Protein AF-A0A183I8G7-F1 (afdb_monomer)

Solvent-accessible surface area (backbone atoms only — not comparable to full-atom values): 8465 Å² total; per-residue (Å²): 132,75,61,67,64,54,50,56,55,39,50,67,42,60,76,39,100,78,42,60,53,62,47,28,49,53,50,16,52,51,26,46,77,71,67,37,55,69,59,14,50,51,27,47,54,51,22,40,74,76,32,69,68,42,79,66,37,53,67,49,28,46,54,51,20,51,55,30,40,75,70,68,35,25,70,60,14,39,55,35,38,53,54,30,62,66,28,67,68,63,61,60,87,78,80,92,74,86,76,92,84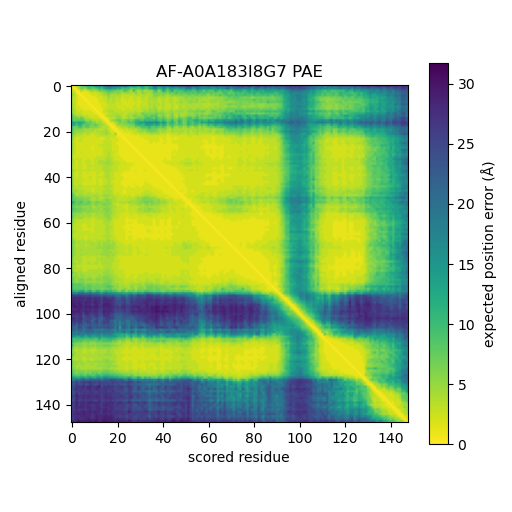,63,88,87,78,70,84,76,80,50,71,68,59,55,51,52,45,52,53,50,42,51,50,30,32,47,76,64,71,42,54,72,56,51,61,51,48,55,53,48,57,57,49,56,68,73,78,116

Se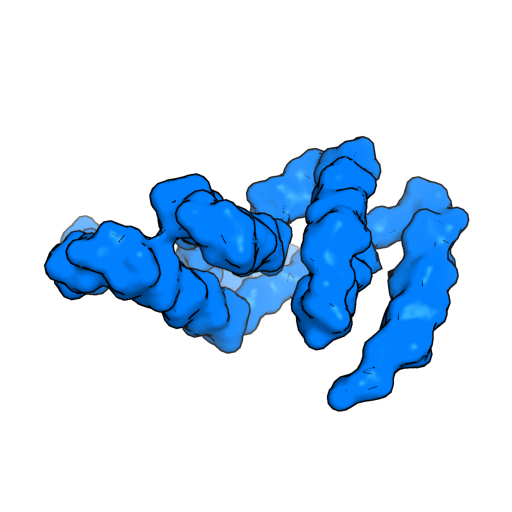quence (148 aa):
MNFVEAERLLKSCTDKNDAPPEAYLLMAQIHFHKNDYEEASKCLDIGLSNNF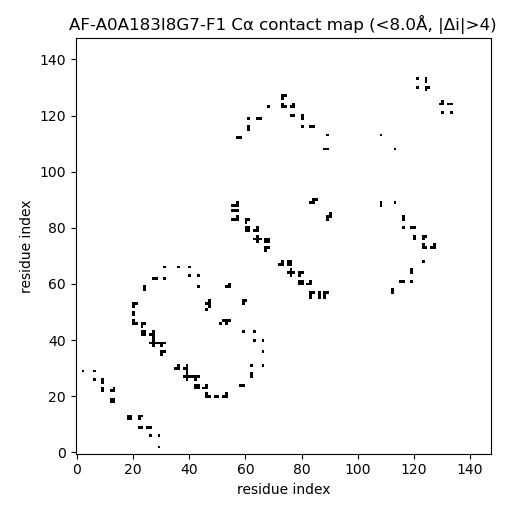KVREHPLYHLIRAKLQKNSKQFAASIQTLQKAIELPSFKAEDFHFEDQTNKREKLEIIDVDRIAIYLELMDSYQQLGQLVCFSLIISFLKFQRFIT

Radius of gyration: 16.71 Å; Cα contacts (8 Å, |Δi|>4): 136; chains: 1; bounding box: 31×42×37 Å

Foldseek 3Di:
DPLPVLLVVLVVQVVDLCRDLVSLLVQLVSCVVVVVLVSSVVSLVVSCVSPVCSLLDLSSLLSVLSSCVVVVVLVVSLVSLVSSCVRPLNVCPDPPDDDPPCPPRDDRDDVVSVVSSLVSNCVSCVSVVNNVVNVVVVVVVVVVVVVD

InterPro domains:
  IPR011990 Tetratricopeptide-like helical domain superfamily [G3DSA:1.25.40.10] (1-132)
  IPR011990 Tetratricopeptide-like helical domain superfamily [SSF48452] (5-87)
  IPR040364 Tetratricopeptide repeat protein 21A/21B [PTHR14699] (4-130)
  IPR056832 Tetratricopeptide repeat protein 21A/21B, second ARM domain [PF25060] (1-35)

Secondary structure (DSSP, 8-state):
--HHHHHHHHHHHHTSTT--HHHHHHHHHHHHHHT-HHHHHHHHHHHHHH-GGGGG-HHHHHHHHHHHHHTT-HHHHHHHHHHHHHSHHHH-S------TT-TTS-----HHHHHHHHHHHHHHHHHTT-HHHHHHHHHHHHHHTT--

Organism: NCBI:txid387005

Structure (mmCIF, N/CA/C/O backbone):
data_AF-A0A183I8G7-F1
#
_entry.id   AF-A0A183I8G7-F1
#
loop_
_atom_site.group_PDB
_atom_site.id
_atom_site.type_symbol
_atom_site.label_atom_id
_atom_site.label_alt_id
_atom_site.label_comp_id
_atom_site.label_asym_id
_atom_site.label_entity_id
_atom_site.label_seq_id
_atom_site.pdbx_PDB_ins_code
_atom_site.Cartn_x
_atom_site.Cartn_y
_atom_site.Cartn_z
_atom_site.occupancy
_atom_site.B_iso_or_equiv
_atom_site.auth_seq_id
_atom_site.auth_comp_id
_atom_site.auth_asym_id
_atom_site.auth_atom_id
_atom_site.pdbx_PDB_model_num
ATOM 1 N N . MET A 1 1 ? -12.138 -1.094 -14.647 1.00 54.75 1 MET A N 1
ATOM 2 C CA . MET A 1 1 ? -10.746 -1.234 -15.133 1.00 54.75 1 MET A CA 1
ATOM 3 C C . MET A 1 1 ? -10.505 -2.695 -15.472 1.00 54.75 1 MET A C 1
ATOM 5 O O . MET A 1 1 ? -10.939 -3.541 -14.702 1.00 54.75 1 MET A O 1
ATOM 9 N N . ASN A 1 2 ? -9.883 -3.006 -16.613 1.00 76.00 2 ASN A N 1
ATOM 10 C CA . ASN A 1 2 ? -9.501 -4.381 -16.944 1.00 76.00 2 ASN A CA 1
ATOM 11 C C . ASN A 1 2 ? -8.117 -4.674 -16.342 1.00 76.00 2 ASN A C 1
ATOM 13 O O . ASN A 1 2 ? -7.097 -4.339 -16.938 1.00 76.00 2 ASN A O 1
ATOM 17 N N . PHE A 1 3 ? -8.096 -5.249 -15.138 1.00 85.81 3 PHE A N 1
ATOM 18 C CA . PHE A 1 3 ? -6.857 -5.556 -14.416 1.00 85.81 3 PHE A CA 1
ATOM 19 C C . PHE A 1 3 ? -6.061 -6.712 -15.036 1.00 85.81 3 PHE A C 1
ATOM 21 O O . PHE A 1 3 ? -4.853 -6.773 -14.847 1.00 85.81 3 PHE A O 1
ATOM 28 N N . VAL A 1 4 ? -6.712 -7.584 -15.813 1.00 85.88 4 VAL A N 1
ATOM 29 C CA . VAL A 1 4 ? -6.101 -8.801 -16.372 1.00 85.88 4 VAL A CA 1
ATOM 30 C C . VAL A 1 4 ? -4.984 -8.459 -17.356 1.00 85.88 4 VAL A C 1
ATOM 32 O O . VAL A 1 4 ? -3.889 -9.009 -17.277 1.00 85.88 4 VAL A O 1
ATOM 35 N N . GLU A 1 5 ? -5.239 -7.515 -18.261 1.00 87.69 5 GLU A N 1
ATOM 36 C CA . GLU A 1 5 ? -4.242 -7.126 -19.260 1.00 87.69 5 GLU A CA 1
ATOM 37 C C . GLU A 1 5 ? -3.087 -6.332 -18.633 1.00 87.69 5 GLU A C 1
ATOM 39 O O . GLU A 1 5 ? -1.927 -6.534 -18.985 1.00 87.69 5 GLU A O 1
ATOM 44 N N . ALA A 1 6 ? -3.388 -5.477 -17.650 1.00 88.31 6 ALA A N 1
ATOM 45 C CA . ALA A 1 6 ? -2.376 -4.720 -16.919 1.00 88.31 6 ALA A CA 1
ATOM 46 C C . ALA A 1 6 ? -1.435 -5.643 -16.125 1.00 88.31 6 ALA A C 1
ATOM 48 O O . ALA A 1 6 ? -0.219 -5.483 -16.187 1.00 88.31 6 ALA A O 1
ATOM 49 N N . GLU A 1 7 ? -1.987 -6.646 -15.438 1.00 89.38 7 GLU A N 1
ATOM 50 C CA . GLU A 1 7 ? -1.224 -7.653 -14.693 1.00 89.38 7 GLU A CA 1
ATOM 51 C C . GLU A 1 7 ? -0.321 -8.471 -15.631 1.00 89.38 7 GLU A C 1
ATOM 53 O O . GLU A 1 7 ? 0.858 -8.671 -15.340 1.00 89.38 7 GLU A O 1
ATOM 58 N N . ARG A 1 8 ? -0.825 -8.862 -16.812 1.00 89.19 8 ARG A N 1
ATOM 59 C CA . ARG A 1 8 ? -0.038 -9.572 -17.834 1.00 89.19 8 ARG A CA 1
ATOM 60 C C . ARG A 1 8 ? 1.166 -8.755 -18.312 1.00 89.19 8 ARG A C 1
ATOM 62 O O . ARG A 1 8 ? 2.266 -9.295 -18.435 1.00 89.19 8 ARG A O 1
ATOM 69 N N . LEU A 1 9 ? 0.961 -7.467 -18.588 1.00 88.25 9 LEU A N 1
ATOM 70 C CA . LEU A 1 9 ? 2.027 -6.565 -19.025 1.00 88.25 9 LEU A CA 1
ATOM 71 C C . LEU A 1 9 ? 3.062 -6.337 -17.917 1.00 88.25 9 LEU A C 1
ATOM 73 O O . LEU A 1 9 ? 4.259 -6.434 -18.180 1.00 88.25 9 LEU A O 1
ATOM 77 N N . LEU A 1 10 ? 2.613 -6.094 -16.682 1.00 89.75 10 LEU A N 1
ATOM 78 C CA . LEU A 1 10 ? 3.501 -5.891 -15.535 1.00 89.75 10 LEU A CA 1
ATOM 79 C C . LEU A 1 10 ? 4.329 -7.137 -15.228 1.00 89.75 10 LEU A C 1
ATOM 81 O O . LEU A 1 10 ? 5.531 -7.014 -15.012 1.00 89.75 10 LEU A O 1
ATOM 85 N N . LYS A 1 11 ? 3.731 -8.328 -15.314 1.00 87.50 11 LYS A N 1
ATOM 86 C CA . LYS A 1 11 ? 4.445 -9.594 -15.128 1.00 87.50 11 LYS A CA 1
ATOM 87 C C . LYS A 1 11 ? 5.593 -9.761 -16.127 1.00 87.50 11 LYS A C 1
ATOM 89 O O . LYS A 1 11 ? 6.715 -10.077 -15.747 1.00 87.50 11 LYS A O 1
ATOM 94 N N . SER A 1 12 ? 5.354 -9.422 -17.396 1.00 86.06 12 SER A N 1
ATOM 95 C CA . SER A 1 12 ? 6.412 -9.427 -18.414 1.00 86.06 12 SER A CA 1
ATOM 96 C C . SER A 1 12 ? 7.536 -8.416 -18.138 1.00 86.06 12 SER A C 1
ATOM 98 O O . SER A 1 12 ? 8.639 -8.587 -18.667 1.00 86.06 12 SER A O 1
ATOM 100 N N . CYS A 1 13 ? 7.275 -7.353 -17.373 1.00 83.75 13 CYS A N 1
ATOM 101 C CA . CYS A 1 13 ? 8.292 -6.395 -16.942 1.00 83.75 13 CYS A CA 1
ATOM 102 C C . CYS A 1 13 ? 9.078 -6.907 -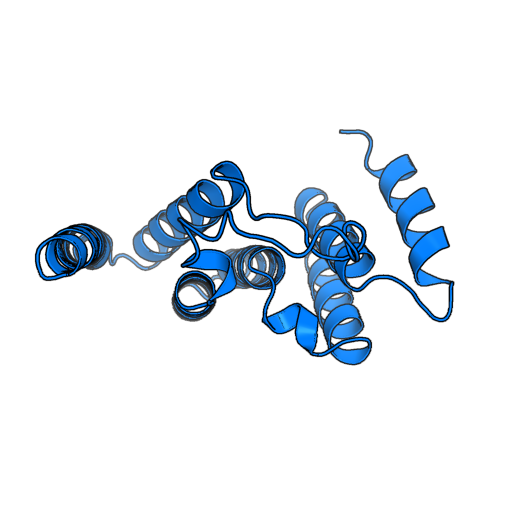15.731 1.00 83.75 13 CYS A C 1
ATOM 104 O O . CYS A 1 13 ? 10.291 -6.725 -15.700 1.00 83.75 13 CYS A O 1
ATOM 106 N N . THR A 1 14 ? 8.415 -7.565 -14.773 1.00 82.50 14 THR A N 1
ATOM 107 C CA . THR A 1 14 ? 9.054 -8.106 -13.562 1.00 82.50 14 THR A CA 1
ATOM 108 C C . THR A 1 14 ? 9.917 -9.336 -13.820 1.00 82.50 14 THR A C 1
ATOM 110 O O . THR A 1 14 ? 10.872 -9.561 -13.089 1.00 82.50 14 THR A O 1
ATOM 113 N N . ASP A 1 15 ? 9.636 -10.097 -14.881 1.00 81.00 15 ASP A N 1
ATOM 114 C CA . ASP A 1 15 ? 10.438 -11.266 -15.277 1.00 81.00 15 ASP A CA 1
ATOM 115 C C . ASP A 1 15 ? 11.832 -10.886 -15.832 1.00 81.00 15 ASP A C 1
ATOM 117 O O . ASP A 1 15 ? 12.680 -11.749 -16.066 1.00 81.00 15 ASP A O 1
ATOM 121 N N . LYS A 1 16 ? 12.088 -9.593 -16.068 1.00 77.38 16 LYS A N 1
ATOM 122 C CA . LYS A 1 16 ? 13.379 -9.080 -16.545 1.00 77.38 16 LYS A CA 1
ATOM 123 C C . LYS A 1 16 ? 14.266 -8.709 -15.355 1.00 77.38 16 LYS A C 1
ATOM 125 O O . LYS A 1 16 ? 13.800 -8.114 -14.393 1.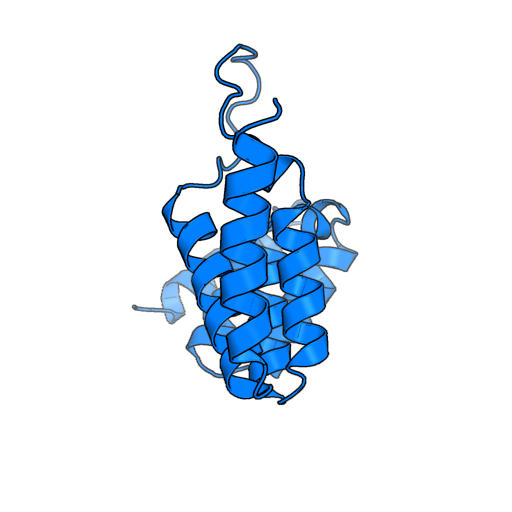00 77.38 16 LYS A O 1
ATOM 130 N N . ASN A 1 17 ? 15.569 -8.977 -15.464 1.00 64.56 17 ASN A N 1
ATOM 131 C CA . ASN A 1 17 ? 16.558 -8.745 -14.396 1.00 64.56 17 ASN A CA 1
ATOM 132 C C . ASN A 1 17 ? 16.739 -7.262 -13.988 1.00 64.56 17 ASN A C 1
ATOM 134 O O . ASN A 1 17 ? 17.410 -6.980 -13.005 1.00 64.56 17 ASN A O 1
ATOM 138 N N . ASP A 1 18 ? 16.157 -6.330 -14.746 1.00 72.62 18 ASP A N 1
ATOM 139 C CA . ASP A 1 18 ? 16.188 -4.881 -14.504 1.00 72.62 18 ASP A CA 1
ATOM 140 C C . ASP A 1 18 ? 14.759 -4.317 -14.436 1.00 72.62 18 ASP A C 1
ATOM 142 O O . ASP A 1 18 ? 14.400 -3.328 -15.077 1.00 72.62 18 ASP A O 1
ATOM 146 N N . ALA A 1 19 ? 13.877 -5.045 -13.749 1.00 75.81 19 ALA A N 1
ATOM 147 C CA . ALA A 1 19 ? 12.495 -4.633 -13.589 1.00 75.81 19 ALA A CA 1
ATOM 148 C C . ALA A 1 19 ? 12.431 -3.285 -12.850 1.00 75.81 19 ALA A C 1
ATOM 150 O O . ALA A 1 19 ? 12.970 -3.173 -11.743 1.00 75.81 19 ALA A O 1
ATOM 151 N N . PRO A 1 20 ? 11.742 -2.274 -13.408 1.00 79.94 20 PRO A N 1
ATOM 152 C CA . PRO A 1 20 ? 11.616 -0.994 -12.738 1.00 79.94 20 PRO A CA 1
ATOM 153 C C . PRO A 1 20 ? 10.868 -1.185 -11.407 1.00 79.94 20 PRO A C 1
ATOM 155 O O . PRO A 1 20 ? 9.859 -1.904 -11.375 1.00 79.94 20 PRO A O 1
ATOM 158 N N . PRO A 1 21 ? 11.325 -0.566 -10.305 1.00 76.69 21 PRO A N 1
ATOM 159 C CA . PRO A 1 21 ? 10.693 -0.691 -8.989 1.00 76.69 21 PRO A CA 1
ATOM 160 C C . PRO A 1 21 ? 9.192 -0.363 -8.997 1.00 76.69 21 PRO A C 1
ATOM 162 O O . PRO A 1 21 ? 8.405 -0.944 -8.249 1.00 76.69 21 PRO A O 1
ATOM 165 N N . GLU A 1 22 ? 8.781 0.530 -9.890 1.00 82.06 22 GLU A N 1
ATOM 166 C CA . GLU A 1 22 ? 7.407 0.963 -10.111 1.00 82.06 22 GLU A CA 1
ATOM 167 C C . GLU A 1 22 ? 6.504 -0.171 -10.608 1.00 82.06 22 GLU A C 1
ATOM 169 O O . GLU A 1 22 ? 5.310 -0.166 -10.311 1.00 82.06 22 GLU A O 1
ATOM 174 N N . ALA A 1 23 ? 7.045 -1.171 -11.315 1.00 90.25 23 ALA A N 1
ATOM 175 C CA . ALA A 1 23 ? 6.254 -2.309 -11.780 1.00 90.25 23 ALA A CA 1
ATOM 176 C C . ALA A 1 23 ? 5.647 -3.080 -10.599 1.00 90.25 23 ALA A C 1
ATOM 178 O O . ALA A 1 23 ? 4.461 -3.414 -10.616 1.00 90.25 23 ALA A O 1
ATOM 179 N N . TYR A 1 24 ? 6.429 -3.286 -9.537 1.00 91.38 24 TYR A N 1
ATOM 180 C CA . TYR A 1 24 ? 5.956 -3.935 -8.316 1.00 91.38 24 TYR A CA 1
ATOM 181 C C . TYR A 1 24 ? 4.946 -3.070 -7.549 1.00 91.38 24 TYR A C 1
ATOM 183 O O . TYR A 1 24 ? 3.985 -3.604 -6.994 1.00 91.38 24 TYR A O 1
ATOM 191 N N . LEU A 1 25 ? 5.101 -1.740 -7.562 1.00 92.00 25 LEU A N 1
ATOM 192 C CA . LEU A 1 25 ? 4.135 -0.820 -6.947 1.00 92.00 25 LEU A CA 1
ATOM 193 C C . LEU A 1 25 ? 2.785 -0.828 -7.663 1.00 92.00 25 LEU A C 1
ATOM 195 O O . LEU A 1 25 ? 1.741 -0.901 -7.014 1.00 92.00 25 LEU A O 1
ATOM 199 N N . LEU A 1 26 ? 2.798 -0.808 -8.995 1.00 92.31 26 LEU A N 1
ATOM 200 C CA . LEU A 1 26 ? 1.581 -0.898 -9.798 1.00 92.31 26 LEU A CA 1
ATOM 201 C C . LEU A 1 26 ? 0.899 -2.257 -9.620 1.00 92.31 26 LEU A C 1
ATOM 203 O O . LEU A 1 26 ? -0.323 -2.317 -9.490 1.00 92.31 26 LEU A O 1
ATOM 207 N N . MET A 1 27 ? 1.671 -3.344 -9.536 1.00 93.56 27 MET A N 1
ATOM 208 C CA . MET A 1 27 ? 1.124 -4.677 -9.281 1.00 93.56 27 MET A CA 1
ATOM 209 C C . MET A 1 27 ? 0.481 -4.763 -7.889 1.00 93.56 27 MET A C 1
ATOM 211 O O . MET A 1 27 ? -0.643 -5.250 -7.760 1.00 93.56 27 MET A O 1
ATOM 215 N N . ALA A 1 28 ? 1.116 -4.181 -6.866 1.00 95.12 28 ALA A N 1
ATOM 216 C CA . ALA A 1 28 ? 0.531 -4.066 -5.532 1.00 95.12 28 ALA A CA 1
ATOM 217 C C . ALA A 1 28 ? -0.782 -3.265 -5.536 1.00 95.12 28 ALA A C 1
ATOM 219 O O . ALA A 1 28 ? -1.751 -3.655 -4.885 1.00 95.12 28 ALA A O 1
ATOM 220 N N . GLN A 1 29 ? -0.846 -2.170 -6.301 1.00 93.62 29 GLN A N 1
ATOM 221 C CA . GLN A 1 29 ? -2.058 -1.364 -6.443 1.00 93.62 29 GLN A CA 1
ATOM 222 C C . GLN A 1 29 ? -3.194 -2.150 -7.115 1.00 93.62 29 GLN A C 1
ATOM 224 O O . GLN A 1 29 ? -4.340 -2.073 -6.670 1.00 93.62 29 GLN A O 1
ATOM 229 N N . ILE A 1 30 ? -2.888 -2.938 -8.150 1.00 94.75 30 ILE A N 1
ATOM 230 C CA . ILE A 1 30 ? -3.860 -3.813 -8.820 1.00 94.75 30 ILE A CA 1
ATOM 231 C C . ILE A 1 30 ? -4.411 -4.856 -7.845 1.00 94.75 30 ILE A C 1
ATOM 233 O O . ILE A 1 30 ? -5.630 -4.970 -7.708 1.00 94.75 30 ILE A O 1
ATOM 237 N N . HIS A 1 31 ? -3.541 -5.580 -7.138 1.00 95.88 31 HIS A N 1
ATOM 238 C CA . HIS A 1 31 ? -3.972 -6.573 -6.151 1.00 95.88 31 HIS A CA 1
ATOM 239 C C . HIS A 1 31 ? -4.794 -5.940 -5.029 1.00 95.88 31 HIS A C 1
ATOM 241 O O . HIS A 1 31 ? -5.828 -6.485 -4.645 1.00 95.88 31 HIS A O 1
ATOM 247 N N . PHE A 1 32 ? -4.425 -4.739 -4.575 1.00 95.25 32 PHE A N 1
ATOM 248 C CA . PHE A 1 32 ? -5.225 -3.997 -3.605 1.00 95.25 32 PHE A CA 1
ATOM 249 C C . PHE A 1 32 ? -6.647 -3.725 -4.126 1.00 95.25 32 PHE A C 1
ATOM 251 O O . PHE A 1 32 ? -7.617 -3.967 -3.412 1.00 95.25 32 PHE A O 1
ATOM 258 N N . HIS A 1 33 ? -6.797 -3.281 -5.379 1.00 93.88 33 HIS A N 1
ATOM 259 C CA . HIS A 1 33 ? -8.111 -3.046 -5.996 1.00 93.88 33 HIS A CA 1
ATOM 260 C C . HIS A 1 33 ? -8.926 -4.324 -6.237 1.00 93.88 33 HIS A C 1
ATOM 262 O O . HIS A 1 33 ? -10.154 -4.258 -6.284 1.00 93.88 33 HIS A O 1
ATOM 268 N N . LYS A 1 34 ? -8.262 -5.476 -6.372 1.00 94.12 34 LYS A N 1
ATOM 269 C CA . LYS A 1 34 ? -8.897 -6.802 -6.447 1.00 94.12 34 LYS A CA 1
ATOM 270 C C . LYS A 1 34 ? -9.302 -7.350 -5.069 1.00 94.12 34 LYS A C 1
ATOM 272 O O . LYS A 1 34 ? -10.009 -8.348 -5.012 1.00 94.12 34 LYS A O 1
ATOM 277 N N . ASN A 1 35 ? -8.937 -6.662 -3.980 1.00 95.25 35 ASN A N 1
ATOM 278 C CA . ASN A 1 35 ? -9.034 -7.122 -2.587 1.00 95.25 35 ASN A CA 1
ATOM 279 C C . ASN A 1 35 ? -8.107 -8.309 -2.255 1.00 95.25 35 ASN A C 1
ATOM 281 O O . ASN A 1 35 ? -8.291 -8.985 -1.244 1.00 95.25 35 ASN A O 1
ATOM 285 N N . ASP A 1 36 ? -7.063 -8.516 -3.059 1.00 96.44 36 ASP A N 1
ATOM 286 C CA . ASP A 1 36 ? -6.024 -9.529 -2.856 1.00 96.44 36 ASP A CA 1
ATOM 287 C C . ASP A 1 36 ? -4.920 -8.958 -1.941 1.00 96.44 36 ASP A C 1
ATOM 289 O O . ASP A 1 36 ? -3.783 -8.726 -2.355 1.00 96.44 36 ASP A O 1
ATOM 293 N N . TYR A 1 37 ? -5.256 -8.648 -0.687 1.00 96.44 37 TYR A N 1
ATOM 294 C CA . TYR A 1 37 ? -4.377 -7.865 0.198 1.00 96.44 37 TYR A CA 1
ATOM 295 C C . TYR A 1 37 ? -3.045 -8.550 0.543 1.00 96.44 37 TYR A C 1
ATOM 297 O O . TYR A 1 37 ? -2.032 -7.874 0.749 1.00 96.44 37 TYR A O 1
ATOM 305 N N . GLU A 1 38 ? -3.024 -9.882 0.589 1.00 96.62 38 GLU A N 1
ATOM 306 C CA . GLU A 1 38 ? -1.790 -10.646 0.794 1.00 96.62 38 GLU A CA 1
ATOM 307 C C . GLU A 1 38 ? -0.846 -10.512 -0.403 1.00 96.62 38 GLU A C 1
ATOM 309 O O . GLU A 1 38 ? 0.337 -10.231 -0.219 1.00 96.62 38 GLU A O 1
ATOM 314 N N . GLU A 1 39 ? -1.365 -10.629 -1.627 1.00 96.50 39 GLU A N 1
ATOM 315 C CA . GLU A 1 39 ? -0.563 -10.460 -2.845 1.00 96.50 39 GLU A CA 1
ATOM 316 C C . GLU A 1 39 ? -0.093 -9.020 -3.024 1.00 96.50 39 GLU A C 1
ATOM 318 O O . GLU A 1 39 ? 1.055 -8.781 -3.398 1.00 96.50 39 GLU A O 1
ATOM 323 N N . ALA A 1 40 ? -0.930 -8.045 -2.662 1.00 97.06 40 ALA A N 1
ATOM 324 C CA . ALA A 1 40 ? -0.517 -6.648 -2.631 1.00 97.06 40 ALA A CA 1
ATOM 325 C C . ALA A 1 40 ? 0.667 -6.430 -1.674 1.00 97.06 40 ALA A C 1
ATOM 327 O O . ALA A 1 40 ? 1.631 -5.754 -2.031 1.00 97.06 40 ALA A O 1
ATOM 328 N N . SER A 1 41 ? 0.625 -7.040 -0.485 1.00 96.19 41 SER A N 1
ATOM 329 C CA . SER A 1 41 ? 1.717 -6.965 0.495 1.00 96.19 41 SER A CA 1
ATOM 330 C C . SER A 1 41 ? 2.994 -7.633 -0.028 1.00 96.19 41 SER A C 1
ATOM 332 O O . SER A 1 41 ? 4.058 -7.019 0.007 1.00 96.19 41 SER A O 1
ATOM 334 N N . LYS A 1 42 ? 2.887 -8.836 -0.611 1.00 95.56 42 LYS A N 1
ATOM 335 C CA . LYS A 1 42 ? 4.026 -9.540 -1.227 1.00 95.56 42 LYS A CA 1
ATOM 336 C C . LYS A 1 42 ? 4.675 -8.717 -2.337 1.00 95.56 42 LYS A C 1
ATOM 338 O O . LYS A 1 42 ? 5.899 -8.632 -2.394 1.00 95.56 42 LYS A O 1
ATOM 343 N N . CYS A 1 43 ? 3.880 -8.075 -3.194 1.00 94.56 43 CYS A N 1
ATOM 344 C CA . CYS A 1 43 ? 4.400 -7.203 -4.248 1.00 94.56 43 CYS A CA 1
ATOM 345 C C . CYS A 1 43 ? 5.227 -6.042 -3.674 1.00 94.56 43 CYS A C 1
ATOM 347 O O . CYS A 1 43 ? 6.286 -5.725 -4.215 1.00 94.56 43 CYS A O 1
ATOM 349 N N . LEU A 1 44 ? 4.791 -5.439 -2.560 1.00 94.44 44 LEU A N 1
ATOM 350 C CA . 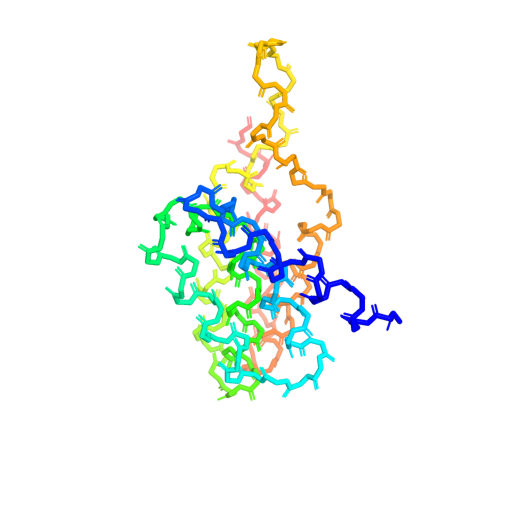LEU A 1 44 ? 5.559 -4.390 -1.882 1.00 94.44 44 LEU A CA 1
ATOM 351 C C . LEU A 1 44 ? 6.891 -4.913 -1.319 1.00 94.44 44 LEU A C 1
ATOM 353 O O . LEU A 1 44 ? 7.920 -4.254 -1.482 1.00 94.44 44 LEU A O 1
ATOM 357 N N . ASP A 1 45 ? 6.888 -6.092 -0.695 1.00 93.38 45 ASP A N 1
ATOM 358 C CA . ASP A 1 45 ? 8.083 -6.699 -0.094 1.00 93.38 45 ASP A CA 1
ATOM 359 C C . ASP A 1 45 ? 9.114 -7.121 -1.153 1.00 93.38 45 ASP A C 1
ATOM 361 O O . ASP A 1 45 ? 10.320 -6.903 -0.990 1.00 93.38 45 ASP A O 1
ATOM 365 N N . ILE A 1 46 ? 8.644 -7.670 -2.278 1.00 90.88 46 ILE A N 1
ATOM 366 C CA . ILE A 1 46 ? 9.488 -7.996 -3.433 1.00 90.88 46 ILE A CA 1
ATOM 367 C C . ILE A 1 46 ? 10.062 -6.710 -4.032 1.00 90.88 46 ILE A C 1
ATOM 369 O O . ILE A 1 46 ? 11.266 -6.640 -4.279 1.00 90.88 46 ILE A O 1
ATOM 373 N N . GLY A 1 47 ? 9.239 -5.675 -4.224 1.00 89.94 47 GLY A N 1
ATOM 374 C CA . GLY A 1 47 ? 9.692 -4.381 -4.735 1.00 89.94 47 GLY A CA 1
ATOM 375 C C . GLY A 1 47 ? 10.816 -3.781 -3.885 1.00 89.94 47 GLY A C 1
ATOM 376 O O . GLY A 1 47 ? 11.853 -3.393 -4.420 1.00 89.94 47 GLY A O 1
ATOM 377 N N . LEU A 1 48 ? 10.658 -3.784 -2.558 1.00 89.69 48 LEU A N 1
ATOM 378 C CA . LEU A 1 48 ? 11.688 -3.313 -1.625 1.00 89.69 48 LEU A CA 1
ATOM 379 C C . LEU A 1 48 ? 12.978 -4.131 -1.676 1.00 89.69 48 LEU A C 1
ATOM 381 O O . LEU A 1 48 ? 14.062 -3.561 -1.561 1.00 89.69 48 LEU A O 1
ATOM 385 N N . SER A 1 49 ? 12.854 -5.450 -1.820 1.00 89.00 49 SER A N 1
ATOM 386 C CA . SER A 1 49 ? 13.997 -6.367 -1.867 1.00 89.00 49 SER A CA 1
ATOM 387 C C . SER A 1 49 ? 14.802 -6.214 -3.160 1.00 89.00 49 SER A C 1
ATOM 389 O O . SER A 1 49 ? 16.016 -6.395 -3.147 1.00 89.00 49 SER A O 1
ATOM 391 N N . ASN A 1 50 ? 14.137 -5.850 -4.263 1.00 84.88 50 ASN A N 1
ATOM 392 C CA . ASN A 1 50 ? 14.785 -5.547 -5.540 1.00 84.88 50 ASN A CA 1
ATOM 393 C C . ASN A 1 50 ? 15.427 -4.153 -5.546 1.00 84.88 50 ASN A C 1
ATOM 395 O O . ASN A 1 50 ? 16.528 -3.983 -6.065 1.00 84.88 50 ASN A O 1
ATOM 399 N N . ASN A 1 51 ? 14.758 -3.144 -4.980 1.00 85.06 51 ASN A N 1
ATOM 400 C CA . ASN A 1 51 ? 15.274 -1.781 -4.961 1.00 85.06 51 ASN A CA 1
ATOM 401 C C . ASN A 1 51 ? 14.826 -1.009 -3.713 1.00 85.06 51 ASN A C 1
ATOM 403 O O . ASN A 1 51 ? 13.664 -0.632 -3.557 1.00 85.06 51 ASN A O 1
ATOM 407 N N . PHE A 1 52 ? 15.788 -0.663 -2.856 1.00 83.88 52 PHE A N 1
ATOM 408 C CA . PHE A 1 52 ? 15.520 0.084 -1.627 1.00 83.88 52 PHE A CA 1
ATOM 409 C C . PHE A 1 52 ? 14.936 1.484 -1.864 1.00 83.88 52 PHE A C 1
ATOM 411 O O . PHE A 1 52 ? 14.272 2.001 -0.965 1.00 83.88 52 PHE A O 1
ATOM 418 N N . LYS A 1 53 ? 15.120 2.089 -3.050 1.00 84.56 53 LYS A N 1
ATOM 419 C CA . LYS A 1 53 ? 14.529 3.395 -3.403 1.00 84.56 53 LYS A CA 1
ATOM 420 C C . LYS A 1 53 ? 13.000 3.359 -3.454 1.00 84.56 53 LYS A C 1
ATOM 422 O O . LYS A 1 53 ? 12.374 4.404 -3.322 1.00 84.56 53 LYS A O 1
ATOM 427 N N . VAL A 1 54 ? 12.378 2.178 -3.541 1.00 86.38 54 VAL A N 1
ATOM 428 C CA . VAL A 1 54 ? 10.914 2.015 -3.451 1.00 86.38 54 VAL A CA 1
ATOM 429 C C . VAL A 1 54 ? 10.340 2.681 -2.195 1.00 86.38 54 VAL A C 1
ATOM 431 O O . VAL A 1 54 ? 9.258 3.265 -2.236 1.00 86.38 54 VAL A O 1
ATOM 434 N N . ARG A 1 55 ? 11.087 2.678 -1.081 1.00 87.81 55 ARG A N 1
ATOM 435 C CA . ARG A 1 55 ? 10.670 3.322 0.176 1.00 87.81 55 ARG A CA 1
ATOM 436 C C . ARG A 1 55 ? 10.613 4.853 0.101 1.00 87.81 55 ARG A C 1
ATOM 438 O O . ARG A 1 55 ? 10.099 5.481 1.020 1.00 87.81 55 ARG A O 1
ATOM 445 N N . GLU A 1 56 ? 11.178 5.456 -0.939 1.00 86.56 56 GLU A N 1
ATOM 446 C CA . GLU A 1 56 ? 11.186 6.905 -1.177 1.00 86.56 56 GLU A CA 1
ATOM 447 C C . GLU A 1 56 ? 10.051 7.332 -2.123 1.00 86.56 56 GLU A C 1
ATOM 449 O O . GLU A 1 56 ? 9.887 8.518 -2.419 1.00 86.56 56 GLU A O 1
ATOM 454 N N . HIS A 1 57 ? 9.238 6.370 -2.571 1.00 86.94 57 HIS A N 1
ATOM 455 C CA . HIS A 1 57 ? 8.103 6.602 -3.447 1.00 86.94 57 HIS A CA 1
ATOM 456 C C . HIS A 1 57 ? 6.804 6.758 -2.629 1.00 86.94 57 HIS A C 1
ATOM 458 O O . HIS A 1 57 ? 6.438 5.848 -1.883 1.00 86.94 57 HIS A O 1
ATOM 464 N N . PRO A 1 58 ? 6.030 7.850 -2.765 1.00 89.12 58 PRO A N 1
ATOM 465 C CA . PRO A 1 58 ? 4.809 8.037 -1.971 1.00 89.12 58 PRO A CA 1
ATOM 466 C C . PRO A 1 58 ? 3.732 6.969 -2.207 1.00 89.12 58 PRO A C 1
ATOM 468 O O . PRO A 1 58 ? 3.067 6.558 -1.258 1.00 89.12 58 PRO A O 1
ATOM 471 N N . LEU A 1 59 ? 3.608 6.453 -3.438 1.00 90.12 59 LEU A N 1
ATOM 472 C CA . LEU A 1 59 ? 2.694 5.342 -3.758 1.00 90.12 59 LEU A CA 1
ATOM 473 C C . LEU A 1 59 ? 2.945 4.088 -2.901 1.00 90.12 59 LEU A C 1
ATOM 475 O O . LEU A 1 59 ? 1.985 3.449 -2.474 1.00 90.12 59 LEU A O 1
ATOM 479 N N . TYR A 1 60 ? 4.208 3.765 -2.592 1.00 93.81 60 TYR A N 1
ATOM 480 C CA . TYR A 1 60 ? 4.544 2.658 -1.691 1.00 93.81 60 TYR A CA 1
ATOM 481 C C . TYR A 1 60 ? 3.882 2.853 -0.321 1.00 93.81 60 TYR A C 1
ATOM 483 O O . TYR A 1 60 ? 3.187 1.966 0.180 1.00 93.81 60 TYR A O 1
ATOM 491 N N . HIS A 1 61 ? 4.052 4.041 0.266 1.00 95.19 61 HIS A N 1
ATOM 492 C CA . HIS A 1 61 ? 3.479 4.357 1.574 1.00 95.19 61 HIS A CA 1
ATOM 493 C C . HIS A 1 61 ? 1.956 4.399 1.532 1.00 95.19 61 HIS A C 1
ATOM 495 O O . HIS A 1 61 ? 1.321 3.905 2.459 1.00 95.19 61 HIS A O 1
ATOM 501 N N . LEU A 1 62 ? 1.363 4.914 0.452 1.00 95.31 62 LEU A N 1
ATOM 502 C CA . LEU A 1 62 ? -0.087 4.941 0.276 1.00 95.31 62 LEU A CA 1
ATOM 503 C C . LEU A 1 62 ? -0.688 3.527 0.267 1.00 95.31 62 LEU A C 1
ATOM 505 O O . LEU A 1 62 ? -1.628 3.255 1.013 1.00 95.31 62 LEU A O 1
ATOM 509 N N . ILE A 1 63 ? -0.144 2.612 -0.542 1.00 96.44 63 ILE A N 1
ATOM 510 C CA . ILE A 1 63 ? -0.645 1.229 -0.622 1.00 96.44 63 ILE A CA 1
ATOM 511 C C . ILE A 1 63 ? -0.433 0.517 0.719 1.00 96.44 63 ILE A C 1
ATOM 513 O O . ILE A 1 63 ? -1.350 -0.125 1.234 1.00 96.44 63 ILE A O 1
ATOM 517 N N . ARG A 1 64 ? 0.743 0.679 1.336 1.00 97.50 64 ARG A N 1
ATOM 518 C CA . ARG A 1 64 ? 1.047 0.077 2.639 1.00 97.50 64 ARG A CA 1
ATOM 519 C C . ARG A 1 64 ? 0.112 0.566 3.744 1.00 97.50 64 ARG A C 1
ATOM 521 O O . ARG A 1 64 ? -0.372 -0.238 4.539 1.00 97.50 64 ARG A O 1
ATOM 528 N N . ALA A 1 65 ? -0.176 1.862 3.777 1.00 97.69 65 ALA A N 1
ATOM 529 C CA . ALA A 1 65 ? -1.094 2.448 4.740 1.00 97.69 65 ALA A CA 1
ATOM 530 C C . ALA A 1 65 ? -2.528 1.942 4.559 1.00 97.69 65 ALA A C 1
ATOM 532 O O . ALA A 1 65 ? -3.203 1.652 5.550 1.00 97.69 65 ALA A O 1
ATOM 533 N N . LYS A 1 66 ? -2.976 1.777 3.311 1.00 97.44 66 LYS A N 1
ATOM 534 C CA . LYS A 1 66 ? -4.277 1.182 2.990 1.00 97.44 66 LYS A CA 1
ATOM 535 C C . LYS A 1 66 ? -4.377 -0.277 3.442 1.00 97.44 66 LYS A C 1
ATOM 537 O O . LYS A 1 66 ? -5.386 -0.663 4.026 1.00 97.44 66 LYS A O 1
ATOM 542 N N . LEU A 1 67 ? -3.323 -1.073 3.240 1.00 98.00 67 LEU A N 1
ATOM 543 C CA . LEU A 1 67 ? -3.243 -2.456 3.729 1.00 98.00 67 LEU A CA 1
ATOM 544 C C . LEU A 1 67 ? -3.310 -2.525 5.261 1.00 98.00 67 LEU A C 1
ATOM 546 O O . LEU A 1 67 ? -4.085 -3.299 5.819 1.00 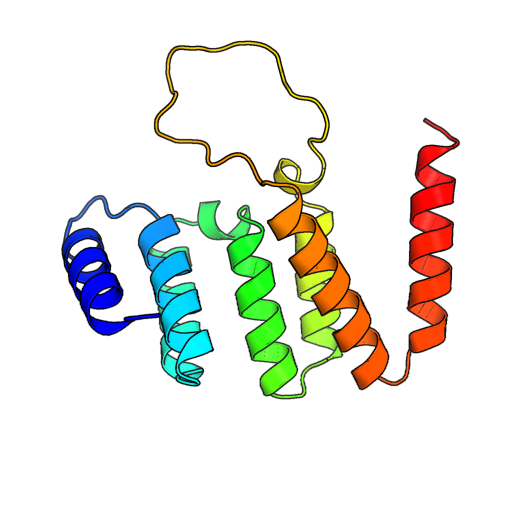98.00 67 LEU A O 1
ATOM 550 N N . GLN A 1 68 ? -2.558 -1.666 5.954 1.00 97.88 68 GLN A N 1
ATOM 551 C CA . GLN A 1 68 ? -2.612 -1.553 7.415 1.00 97.88 68 GLN A CA 1
ATOM 552 C C . GLN A 1 68 ? -4.011 -1.163 7.902 1.00 97.88 68 GLN A C 1
ATOM 554 O O . GLN A 1 68 ? -4.523 -1.772 8.841 1.00 97.88 68 GLN A O 1
ATOM 559 N N . LYS A 1 69 ? -4.650 -0.187 7.246 1.00 95.62 69 LYS A N 1
ATOM 560 C CA . LYS A 1 69 ? -6.008 0.259 7.577 1.00 95.62 69 LYS A CA 1
ATOM 561 C C . LYS A 1 69 ? -7.030 -0.862 7.388 1.00 95.62 69 LYS A C 1
ATOM 563 O O . LYS A 1 69 ? -7.859 -1.071 8.269 1.00 95.62 69 LYS A O 1
ATOM 568 N N . ASN A 1 70 ? -6.935 -1.621 6.295 1.00 95.69 70 ASN A N 1
ATOM 569 C CA . ASN A 1 70 ? -7.786 -2.787 6.049 1.00 95.69 70 ASN A CA 1
ATOM 570 C C . ASN A 1 70 ? -7.654 -3.844 7.162 1.00 95.69 70 ASN A C 1
ATOM 572 O O . ASN A 1 70 ? -8.644 -4.411 7.617 1.00 95.69 70 ASN A O 1
ATOM 576 N N . SER A 1 71 ? -6.443 -4.019 7.692 1.00 95.69 71 SER A N 1
ATOM 577 C CA . SER A 1 71 ? -6.161 -4.875 8.851 1.00 95.69 71 SER A CA 1
ATOM 578 C C . SER A 1 71 ? -6.431 -4.204 10.209 1.00 95.69 71 SER A C 1
ATOM 580 O O . SER A 1 71 ? -5.955 -4.688 11.234 1.00 95.69 71 SER A O 1
ATOM 582 N N . LYS A 1 72 ? -7.169 -3.083 10.241 1.00 95.25 72 LYS A N 1
ATOM 583 C CA . LYS A 1 72 ? -7.509 -2.283 11.438 1.00 95.25 72 LYS A CA 1
ATOM 584 C C . LYS A 1 72 ? -6.307 -1.730 12.218 1.00 95.25 72 LYS A C 1
ATOM 586 O O . LYS A 1 72 ? -6.439 -1.289 13.357 1.00 95.25 72 LYS A O 1
ATOM 591 N N . GLN A 1 73 ? -5.127 -1.694 11.605 1.00 96.62 73 GLN A N 1
ATOM 592 C CA . GLN A 1 73 ? -3.908 -1.123 12.180 1.00 96.62 73 GLN A CA 1
ATOM 593 C C . GLN A 1 73 ? -3.845 0.388 11.904 1.00 96.62 73 GLN A C 1
ATOM 595 O O . GLN A 1 73 ? -2.923 0.886 11.257 1.00 96.62 73 GLN A O 1
ATOM 600 N N . PHE A 1 74 ? -4.845 1.136 12.378 1.00 94.12 74 PHE A N 1
ATOM 601 C CA . PHE A 1 74 ? -5.023 2.556 12.042 1.00 94.12 74 PHE A CA 1
ATOM 602 C C . PHE A 1 74 ? -3.837 3.433 12.468 1.00 94.12 74 PHE A C 1
ATOM 604 O O . PHE A 1 74 ? -3.383 4.273 11.697 1.00 94.12 74 PHE A O 1
ATOM 611 N N . ALA A 1 75 ? -3.264 3.187 13.651 1.00 94.50 75 ALA A N 1
ATOM 612 C CA . ALA A 1 75 ? -2.080 3.912 14.117 1.00 94.50 75 ALA A CA 1
ATOM 613 C C . ALA A 1 75 ? -0.853 3.682 13.214 1.00 94.50 75 ALA A C 1
ATOM 615 O O . ALA A 1 75 ? -0.114 4.620 12.919 1.00 94.50 75 ALA A O 1
ATOM 616 N N . ALA A 1 76 ? -0.658 2.451 12.728 1.00 96.62 76 ALA A N 1
ATOM 617 C CA . ALA A 1 76 ? 0.421 2.134 11.794 1.00 96.62 76 ALA A CA 1
ATOM 618 C C . ALA A 1 76 ? 0.190 2.790 10.423 1.00 96.62 76 ALA A C 1
ATOM 620 O O . ALA A 1 76 ? 1.137 3.305 9.827 1.00 96.62 76 ALA A O 1
ATOM 621 N N . SER A 1 77 ? -1.068 2.825 9.965 1.00 96.62 77 SER A N 1
ATOM 622 C CA . SER A 1 77 ? -1.475 3.525 8.741 1.00 96.62 77 SER A CA 1
ATOM 623 C C . SER A 1 77 ? -1.126 5.013 8.811 1.00 96.62 77 SER A C 1
ATOM 625 O O . SER A 1 77 ? -0.430 5.522 7.933 1.00 96.62 77 SER A O 1
ATOM 627 N N . ILE A 1 78 ? -1.494 5.684 9.909 1.00 95.25 78 ILE A N 1
ATOM 628 C CA . ILE A 1 78 ? -1.163 7.096 10.159 1.00 95.25 78 ILE A CA 1
ATOM 629 C C . ILE A 1 78 ? 0.350 7.323 10.114 1.00 95.25 78 ILE A C 1
ATOM 631 O O . ILE A 1 78 ? 0.809 8.185 9.370 1.00 95.25 78 ILE A O 1
ATOM 635 N N . GLN A 1 79 ? 1.136 6.531 10.850 1.00 96.06 79 GLN A N 1
ATOM 636 C CA . GLN A 1 79 ? 2.598 6.677 10.860 1.00 96.06 79 GLN A CA 1
ATOM 637 C C . GLN A 1 79 ? 3.216 6.467 9.473 1.00 96.06 79 GLN A C 1
ATOM 639 O O . GLN A 1 79 ? 4.184 7.132 9.109 1.00 96.06 79 GLN A O 1
ATOM 644 N N . THR A 1 80 ? 2.676 5.536 8.688 1.00 97.06 80 THR A N 1
ATOM 645 C CA . THR A 1 80 ? 3.146 5.271 7.324 1.00 97.06 80 THR A CA 1
ATOM 646 C C . THR A 1 80 ? 2.841 6.450 6.397 1.00 97.06 80 THR A C 1
ATOM 648 O O . THR A 1 80 ? 3.708 6.870 5.635 1.00 97.06 80 THR A O 1
ATOM 651 N N . LEU A 1 81 ? 1.653 7.046 6.503 1.00 95.12 81 LEU A N 1
ATOM 652 C CA . LEU A 1 81 ? 1.263 8.223 5.718 1.00 95.12 81 LEU A CA 1
ATOM 653 C C . LEU A 1 81 ? 2.027 9.484 6.142 1.00 95.12 81 LEU A C 1
ATOM 655 O O . LEU A 1 81 ? 2.406 10.281 5.290 1.00 95.12 81 LEU A O 1
ATOM 659 N N . GLN A 1 82 ? 2.325 9.641 7.434 1.00 93.25 82 GLN A N 1
ATOM 660 C CA . GLN A 1 82 ? 3.188 10.716 7.932 1.00 93.25 82 GLN A CA 1
ATOM 661 C C . GLN A 1 82 ? 4.601 10.630 7.336 1.00 93.25 82 GLN A C 1
ATOM 663 O O . GLN A 1 82 ? 5.148 11.631 6.885 1.00 93.25 82 GLN A O 1
ATOM 668 N N . LYS A 1 83 ? 5.162 9.421 7.222 1.00 92.94 83 LYS A N 1
ATOM 669 C CA . LYS A 1 83 ? 6.435 9.226 6.510 1.00 92.94 83 LYS A CA 1
ATOM 670 C C . LYS A 1 83 ? 6.329 9.611 5.038 1.00 92.94 83 LYS A C 1
ATOM 672 O O . LYS A 1 83 ? 7.268 10.190 4.506 1.00 92.94 83 LYS A O 1
ATOM 677 N N . ALA A 1 84 ? 5.196 9.328 4.392 1.00 92.12 84 ALA A N 1
ATOM 678 C CA . ALA A 1 84 ? 4.967 9.696 2.996 1.00 92.12 84 ALA A CA 1
ATOM 679 C C . ALA A 1 84 ? 5.032 11.216 2.782 1.00 92.12 84 ALA A C 1
ATOM 681 O O . ALA A 1 84 ? 5.702 11.663 1.855 1.00 92.12 84 ALA A O 1
ATOM 682 N N . ILE A 1 85 ? 4.386 12.005 3.652 1.00 89.44 85 ILE A N 1
ATOM 683 C CA . ILE A 1 85 ? 4.377 13.475 3.538 1.00 89.44 85 ILE A CA 1
ATOM 684 C C . ILE A 1 85 ? 5.726 14.114 3.890 1.00 89.44 85 ILE A C 1
ATOM 686 O O . ILE A 1 85 ? 6.006 15.251 3.513 1.00 89.44 85 ILE A O 1
ATOM 690 N N . GLU A 1 86 ? 6.576 13.393 4.620 1.00 89.06 86 GLU A N 1
ATOM 691 C CA . GLU A 1 86 ? 7.917 13.847 4.968 1.00 89.06 86 GLU A CA 1
ATOM 692 C C . GLU A 1 86 ? 8.926 13.685 3.827 1.00 89.06 86 GLU A C 1
ATOM 694 O O . GLU A 1 86 ? 9.961 14.362 3.857 1.00 89.06 86 GLU A O 1
ATOM 699 N N . LEU A 1 87 ? 8.621 12.842 2.831 1.00 87.75 87 LEU A N 1
ATOM 700 C CA . LEU A 1 87 ? 9.508 12.546 1.710 1.00 87.75 87 LEU A CA 1
ATOM 701 C C . LEU A 1 87 ? 9.860 13.814 0.912 1.00 87.75 87 LEU A C 1
ATOM 703 O O . LEU A 1 87 ? 8.972 14.612 0.604 1.00 87.75 87 LEU A O 1
ATOM 707 N N . PRO A 1 88 ? 11.126 13.979 0.478 1.00 84.12 88 PRO A N 1
ATOM 708 C CA . PRO A 1 88 ? 11.520 15.092 -0.388 1.00 84.12 88 PRO A CA 1
ATOM 709 C C . PRO A 1 88 ? 10.718 15.134 -1.692 1.00 84.12 88 PRO A C 1
ATOM 711 O O . PRO A 1 88 ? 10.322 16.203 -2.144 1.00 84.12 88 PRO A O 1
ATOM 714 N N . SER A 1 89 ? 10.427 13.959 -2.257 1.00 79.31 89 SER A N 1
ATOM 715 C CA . SER A 1 89 ? 9.600 13.798 -3.455 1.00 79.31 89 SER A CA 1
ATOM 716 C C . SER A 1 89 ? 8.177 14.330 -3.243 1.00 79.31 89 SER A C 1
ATOM 718 O O . SER A 1 89 ? 7.616 14.951 -4.140 1.00 79.31 89 SER A O 1
ATOM 720 N N . PHE A 1 90 ? 7.627 14.173 -2.036 1.00 79.75 90 PHE A N 1
ATOM 721 C CA . PHE A 1 90 ? 6.320 14.704 -1.657 1.00 79.75 90 PHE A CA 1
ATOM 722 C C . PHE A 1 90 ? 6.359 16.191 -1.283 1.00 79.75 90 PHE A C 1
ATOM 724 O O . PHE A 1 90 ? 5.364 16.876 -1.438 1.00 79.75 90 PHE A O 1
ATOM 731 N N . LYS A 1 91 ? 7.474 16.737 -0.793 1.00 77.62 91 LYS A N 1
ATOM 732 C CA . LYS A 1 91 ? 7.572 18.163 -0.414 1.00 77.62 91 LYS A CA 1
ATOM 733 C C . LYS A 1 91 ? 7.970 19.089 -1.556 1.00 77.62 91 LYS A C 1
ATOM 735 O O . LYS A 1 91 ? 7.762 20.292 -1.449 1.00 77.62 91 LYS A O 1
ATOM 740 N N . ALA A 1 92 ? 8.548 18.550 -2.624 1.00 66.00 92 ALA A N 1
ATOM 741 C CA . ALA A 1 92 ? 8.906 19.324 -3.800 1.00 66.00 92 ALA A CA 1
ATOM 742 C C . ALA A 1 92 ? 7.626 19.813 -4.501 1.00 66.00 92 ALA A C 1
ATOM 744 O O . ALA A 1 92 ? 7.046 19.089 -5.306 1.00 66.00 92 ALA A O 1
ATOM 745 N N . GLU A 1 93 ? 7.145 21.001 -4.133 1.00 57.44 93 GLU A N 1
ATOM 746 C CA . GLU A 1 93 ? 6.165 21.777 -4.909 1.00 57.44 93 GLU A CA 1
ATOM 747 C C . GLU A 1 93 ? 6.877 22.585 -6.024 1.00 57.44 93 GLU A C 1
ATOM 749 O O . GLU A 1 93 ? 6.234 22.931 -7.003 1.00 57.44 93 GLU A O 1
ATOM 754 N N . ASP A 1 94 ? 8.212 22.765 -5.959 1.00 45.81 94 ASP A N 1
ATOM 755 C CA . ASP A 1 94 ? 8.973 23.659 -6.854 1.00 45.81 94 ASP A CA 1
ATOM 756 C C . ASP A 1 94 ? 10.390 23.146 -7.220 1.00 45.81 94 ASP A C 1
ATOM 758 O O . ASP A 1 94 ? 11.398 23.665 -6.747 1.00 45.81 94 ASP A O 1
ATOM 762 N N . PHE A 1 95 ? 10.522 22.145 -8.097 1.00 44.25 95 PHE A N 1
ATOM 763 C CA . PHE A 1 95 ? 11.792 21.916 -8.819 1.00 44.25 95 PHE A CA 1
ATOM 764 C C . PHE A 1 95 ? 11.555 21.831 -10.328 1.00 44.25 95 PHE A C 1
ATOM 766 O O . PHE A 1 95 ? 11.911 20.866 -10.999 1.00 44.25 95 PHE A O 1
ATOM 773 N N . HIS A 1 96 ? 10.985 22.901 -10.876 1.00 45.66 96 HIS A N 1
ATOM 774 C CA . HIS A 1 96 ? 11.283 23.290 -12.246 1.00 45.66 96 HIS A CA 1
ATOM 775 C C . HIS A 1 96 ? 12.641 24.001 -12.248 1.00 45.66 96 HIS A C 1
ATOM 777 O O . HIS A 1 96 ? 12.663 25.209 -12.104 1.00 45.66 96 HIS A O 1
ATOM 783 N N . PHE A 1 97 ? 13.760 23.279 -12.362 1.00 36.97 97 PHE A N 1
ATOM 784 C CA . PHE A 1 97 ? 14.959 23.759 -13.070 1.00 36.97 97 PHE A CA 1
ATOM 785 C C . PHE A 1 97 ? 15.956 22.601 -13.292 1.00 36.97 97 PHE A C 1
ATOM 787 O O . PHE A 1 97 ? 16.553 22.076 -12.359 1.00 36.97 97 PHE A O 1
ATOM 794 N N . GLU A 1 98 ? 16.042 22.206 -14.565 1.00 42.16 98 GLU A N 1
ATOM 795 C CA . GLU A 1 98 ? 17.179 21.636 -15.310 1.00 42.16 98 GLU A CA 1
ATOM 796 C C . GLU A 1 98 ? 18.015 20.472 -14.738 1.00 42.16 98 GLU A C 1
ATOM 798 O O . GLU A 1 98 ? 18.979 20.661 -14.009 1.00 42.16 98 GLU A O 1
ATOM 803 N N . ASP A 1 99 ? 17.774 19.273 -15.283 1.00 37.25 99 ASP A N 1
ATOM 804 C CA . ASP A 1 99 ? 18.740 18.612 -16.180 1.00 37.25 99 ASP A CA 1
ATOM 805 C C . ASP A 1 99 ? 17.954 17.739 -17.181 1.00 37.25 99 ASP A C 1
ATOM 807 O O . ASP A 1 99 ? 17.292 16.762 -16.824 1.00 37.25 99 ASP A O 1
ATOM 811 N N . GLN A 1 100 ? 17.942 18.146 -18.453 1.00 44.03 100 GLN A N 1
ATOM 812 C CA . GLN A 1 100 ? 17.113 17.556 -19.514 1.00 44.03 100 GLN A CA 1
ATOM 813 C C . GLN A 1 100 ? 17.697 16.258 -20.100 1.00 44.03 100 GLN A C 1
ATOM 815 O O . GLN A 1 100 ? 17.278 15.829 -21.175 1.00 44.03 100 GLN A O 1
ATOM 820 N N . THR A 1 101 ? 18.648 15.615 -19.421 1.00 43.78 101 THR A N 1
ATOM 821 C CA . THR A 1 101 ? 19.354 14.442 -19.957 1.00 43.78 101 THR A CA 1
ATOM 822 C C . THR A 1 101 ? 18.811 13.092 -19.466 1.00 43.78 101 THR A C 1
ATOM 824 O O . THR A 1 101 ? 19.007 12.094 -20.153 1.00 43.78 101 THR A O 1
ATOM 827 N N . ASN A 1 102 ? 18.030 13.039 -18.374 1.00 42.22 102 ASN A N 1
ATOM 828 C CA . ASN A 1 102 ? 17.536 11.780 -17.775 1.00 42.22 102 ASN A CA 1
ATOM 829 C C . ASN A 1 102 ? 16.007 11.725 -17.566 1.00 42.22 102 ASN A C 1
ATOM 831 O O . ASN A 1 102 ? 15.495 11.330 -16.521 1.00 42.22 102 ASN A O 1
ATOM 835 N N . LYS A 1 103 ? 15.234 12.073 -18.601 1.00 42.47 103 LYS A N 1
ATOM 836 C CA . LYS A 1 103 ? 13.752 12.080 -18.590 1.00 42.47 103 LYS A CA 1
ATOM 837 C C . LYS A 1 103 ? 13.062 10.709 -18.428 1.00 42.47 103 LYS A C 1
ATOM 839 O O . LYS A 1 103 ? 11.841 10.643 -18.512 1.00 42.47 103 LYS A O 1
ATOM 844 N N . ARG A 1 104 ? 13.803 9.613 -18.235 1.00 42.41 104 ARG A N 1
ATOM 845 C CA . ARG A 1 104 ? 13.235 8.254 -18.134 1.00 42.41 104 ARG A CA 1
ATOM 846 C C . ARG A 1 104 ? 13.006 7.763 -16.701 1.00 42.41 104 ARG A C 1
ATOM 848 O O . ARG A 1 104 ? 12.345 6.747 -16.548 1.00 42.41 104 ARG A O 1
ATOM 855 N N . GLU A 1 105 ? 13.494 8.468 -15.676 1.00 50.44 105 GLU A N 1
ATOM 856 C CA . GLU A 1 105 ? 13.582 7.899 -14.316 1.00 50.44 105 GLU A CA 1
ATOM 857 C C . GLU A 1 105 ? 12.794 8.626 -13.217 1.00 50.44 105 GLU A C 1
ATOM 859 O O . GLU A 1 105 ? 12.778 8.157 -12.082 1.00 50.44 105 GLU A O 1
ATOM 864 N N . LYS A 1 106 ? 12.123 9.751 -13.491 1.00 46.62 106 LYS A N 1
ATOM 865 C CA . LYS A 1 106 ? 11.428 10.501 -12.433 1.00 46.62 106 LYS A CA 1
ATOM 866 C C . LYS A 1 106 ? 9.964 10.724 -12.790 1.00 46.62 106 LYS A C 1
ATOM 868 O O . LYS A 1 106 ? 9.632 11.646 -13.527 1.00 46.62 106 LYS A O 1
ATOM 873 N N . LEU A 1 107 ? 9.093 9.860 -12.271 1.00 49.66 107 LEU A N 1
ATOM 874 C CA . LEU A 1 107 ? 7.656 10.120 -12.242 1.00 49.66 107 LEU A CA 1
ATOM 875 C C . LEU A 1 107 ? 7.421 11.283 -11.274 1.00 49.66 107 LEU A C 1
ATOM 877 O O . LEU A 1 107 ? 7.599 11.151 -10.062 1.00 49.66 107 LEU A O 1
ATOM 881 N N . GLU A 1 108 ? 7.100 12.452 -11.819 1.00 56.44 108 GLU A N 1
ATOM 882 C CA . GLU A 1 108 ? 6.661 13.597 -11.029 1.00 56.44 108 GLU A CA 1
ATOM 883 C C . GLU A 1 108 ? 5.360 13.225 -10.308 1.00 56.44 108 GLU A C 1
ATOM 885 O O . GLU A 1 108 ? 4.413 12.731 -10.919 1.00 56.44 108 GLU A O 1
ATOM 890 N N . ILE A 1 109 ? 5.328 13.420 -8.990 1.00 59.91 109 ILE A N 1
ATOM 891 C CA . ILE A 1 109 ? 4.129 13.194 -8.180 1.00 59.91 109 ILE A CA 1
ATOM 892 C C . ILE A 1 109 ? 3.106 14.252 -8.571 1.00 59.91 109 ILE A C 1
ATOM 894 O O . ILE A 1 109 ? 3.306 15.437 -8.295 1.00 59.91 109 ILE A O 1
ATOM 898 N N . ILE A 1 110 ? 2.011 13.814 -9.187 1.00 67.56 110 ILE A N 1
ATOM 899 C CA . ILE A 1 110 ? 0.904 14.692 -9.557 1.00 67.56 110 ILE A CA 1
ATOM 900 C C . ILE A 1 110 ? 0.082 15.053 -8.314 1.00 67.56 110 ILE A C 1
ATOM 902 O O . ILE A 1 110 ? 0.014 14.289 -7.348 1.00 67.56 110 ILE A O 1
ATOM 906 N N . ASP A 1 111 ? -0.599 16.199 -8.336 1.00 69.94 111 ASP A N 1
ATOM 907 C CA . ASP A 1 111 ? -1.430 16.661 -7.211 1.00 69.94 111 ASP A CA 1
ATOM 908 C C . ASP A 1 111 ? -2.468 15.624 -6.758 1.00 69.94 111 ASP A C 1
ATOM 910 O O . ASP A 1 111 ? -2.795 15.530 -5.574 1.00 69.94 111 ASP A O 1
ATOM 914 N N . VAL A 1 112 ? -2.943 14.787 -7.683 1.00 73.69 112 VAL A N 1
ATOM 915 C CA . VAL A 1 112 ? -3.882 13.692 -7.404 1.00 73.69 112 VAL A CA 1
ATOM 916 C C . VAL A 1 112 ? -3.315 12.698 -6.384 1.00 73.69 112 VAL A C 1
ATOM 918 O O . VAL A 1 112 ? -4.039 12.276 -5.481 1.00 73.69 112 VAL A O 1
ATOM 921 N N . ASP A 1 113 ? -2.028 12.359 -6.470 1.00 79.31 113 ASP A N 1
ATOM 922 C CA . ASP A 1 113 ? -1.383 11.424 -5.542 1.00 79.31 113 ASP A CA 1
ATOM 923 C C . ASP A 1 113 ? -1.253 12.032 -4.140 1.00 79.31 113 ASP A C 1
ATOM 925 O O . ASP A 1 113 ? -1.454 11.353 -3.127 1.00 79.31 113 ASP A O 1
ATOM 929 N N . ARG A 1 114 ? -0.978 13.342 -4.072 1.00 82.75 114 ARG A N 1
ATOM 930 C CA . ARG A 1 114 ? -0.920 14.098 -2.811 1.00 82.75 114 ARG A CA 1
ATOM 931 C C . ARG A 1 114 ? -2.280 14.127 -2.135 1.00 82.75 114 ARG A C 1
ATOM 933 O O . ARG A 1 114 ? -2.385 13.824 -0.947 1.00 82.75 114 ARG A O 1
ATOM 940 N N . ILE A 1 115 ? -3.325 14.434 -2.904 1.00 84.69 115 ILE A N 1
ATOM 941 C CA . ILE A 1 115 ? -4.711 14.417 -2.431 1.00 84.69 115 ILE A CA 1
ATOM 942 C C . ILE A 1 115 ? -5.070 13.021 -1.917 1.00 84.69 115 ILE A C 1
ATOM 944 O O . ILE A 1 115 ? -5.619 12.906 -0.824 1.00 84.69 115 ILE A O 1
ATOM 948 N N . ALA A 1 116 ? -4.714 11.957 -2.643 1.00 90.38 116 ALA A N 1
ATOM 949 C CA . ALA A 1 116 ? -4.991 10.588 -2.218 1.00 90.38 116 ALA A CA 1
ATOM 950 C C . ALA A 1 116 ? -4.338 10.246 -0.866 1.00 90.38 116 ALA A C 1
ATOM 952 O O . ALA A 1 116 ? -4.984 9.630 -0.020 1.00 90.38 116 ALA A O 1
ATOM 953 N N . ILE A 1 117 ? -3.095 10.679 -0.634 1.00 91.62 117 ILE A N 1
ATOM 954 C CA . ILE A 1 117 ? -2.394 10.485 0.646 1.00 91.62 117 ILE A CA 1
ATOM 955 C C . ILE A 1 117 ? -3.063 11.267 1.777 1.00 91.62 117 ILE A C 1
ATOM 957 O O . ILE A 1 117 ? -3.287 10.707 2.851 1.00 91.62 117 ILE A O 1
ATOM 961 N N . TYR A 1 118 ? -3.431 12.530 1.549 1.00 90.19 118 TYR A N 1
ATOM 962 C CA . TYR A 1 118 ? -4.121 13.324 2.568 1.00 90.19 118 TYR A CA 1
ATOM 963 C C . TYR A 1 118 ? -5.507 12.769 2.907 1.00 90.19 118 TYR A C 1
ATOM 965 O O . TYR A 1 118 ? -5.853 12.701 4.085 1.00 90.19 118 TYR A O 1
ATOM 973 N N . LEU A 1 119 ? -6.284 12.341 1.909 1.00 91.44 119 LEU A N 1
ATOM 974 C CA . LEU A 1 119 ? -7.598 11.731 2.127 1.00 91.44 119 LEU A CA 1
ATOM 975 C C . LEU A 1 119 ? -7.490 10.412 2.894 1.00 91.44 119 LEU A C 1
ATOM 977 O O . LEU A 1 119 ? -8.273 10.165 3.808 1.00 91.44 119 LEU A O 1
ATOM 981 N N . GLU A 1 120 ? -6.498 9.584 2.570 1.00 95.00 120 GLU A N 1
ATOM 982 C CA . GLU A 1 120 ? -6.259 8.346 3.309 1.00 95.00 120 GLU A CA 1
ATOM 983 C C . GLU A 1 120 ? -5.850 8.633 4.761 1.00 95.00 120 GLU A C 1
ATOM 985 O O . GLU A 1 120 ? -6.292 7.947 5.680 1.00 95.00 120 GLU A O 1
ATOM 990 N N . LEU A 1 121 ? -5.055 9.683 4.994 1.00 93.12 121 LEU A N 1
ATOM 991 C CA . LEU A 1 121 ? -4.645 10.090 6.339 1.00 93.12 121 LEU A CA 1
ATOM 992 C C . LEU A 1 121 ? -5.837 10.581 7.166 1.00 93.12 121 LEU A C 1
ATOM 994 O O . LEU A 1 121 ? -5.969 10.196 8.329 1.00 93.12 121 LEU A O 1
ATOM 998 N N . MET A 1 122 ? -6.715 11.389 6.564 1.00 89.94 122 MET A N 1
ATOM 999 C CA . MET A 1 122 ? -7.975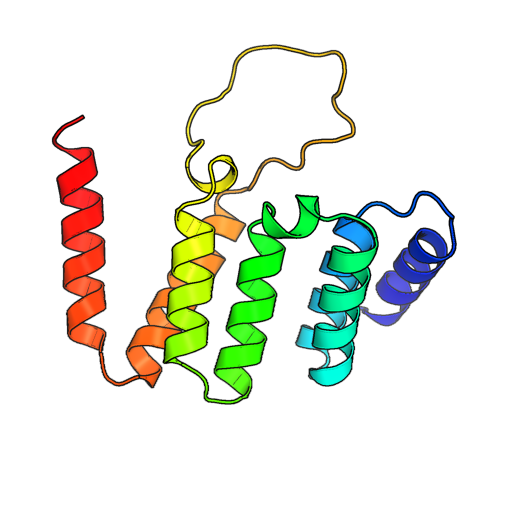 11.825 7.174 1.00 89.94 122 MET A CA 1
ATOM 1000 C C . MET A 1 122 ? -8.825 10.632 7.604 1.00 89.94 122 MET A C 1
ATOM 1002 O O . MET A 1 122 ? -9.250 10.564 8.759 1.00 89.94 122 MET A O 1
ATOM 1006 N N . ASP A 1 123 ? -9.040 9.683 6.691 1.00 91.31 123 ASP A N 1
ATOM 1007 C CA . ASP A 1 123 ? -9.855 8.505 6.968 1.00 91.31 123 ASP A CA 1
ATOM 1008 C C . ASP A 1 123 ? -9.224 7.640 8.069 1.00 91.31 123 ASP A C 1
ATOM 1010 O O . ASP A 1 123 ? -9.905 7.226 9.003 1.00 91.31 123 ASP A O 1
ATOM 1014 N N . SER A 1 124 ? -7.902 7.450 8.063 1.00 92.88 124 SER A N 1
ATOM 1015 C CA . SER A 1 124 ? -7.215 6.708 9.126 1.00 92.88 124 SER A CA 1
ATOM 1016 C C . SER A 1 124 ? -7.330 7.375 10.505 1.00 92.88 124 SER A C 1
ATOM 1018 O O . SER A 1 124 ? -7.545 6.677 11.499 1.00 92.88 124 SER A O 1
ATOM 1020 N N . TYR A 1 125 ? -7.253 8.710 10.597 1.00 90.94 125 TYR A N 1
ATOM 1021 C CA . TYR A 1 125 ? -7.529 9.431 11.850 1.00 90.94 125 TYR A CA 1
ATOM 1022 C C . TYR A 1 125 ? -8.987 9.301 12.289 1.00 90.94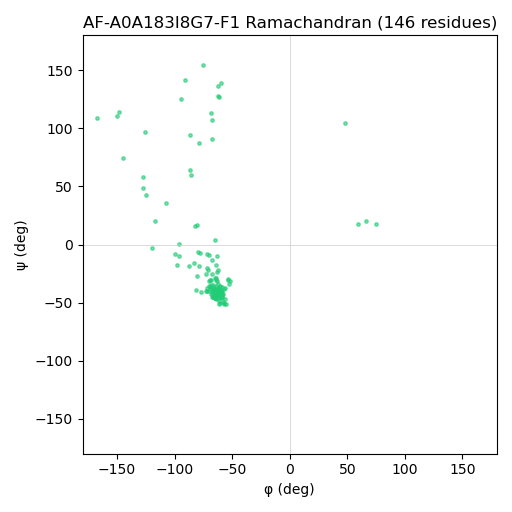 125 TYR A C 1
ATOM 1024 O O . TYR A 1 125 ? -9.256 9.157 13.486 1.00 90.94 125 TYR A O 1
ATOM 1032 N N . GLN A 1 126 ? -9.921 9.331 11.337 1.00 88.50 126 GLN A N 1
ATOM 1033 C CA . GLN A 1 126 ? -11.340 9.133 11.605 1.00 88.50 126 GLN A CA 1
ATOM 1034 C C . GLN A 1 126 ? -11.607 7.749 12.199 1.00 88.50 126 GLN A C 1
ATOM 1036 O O . GLN A 1 126 ? -12.253 7.652 13.241 1.00 88.50 126 GLN A O 1
ATOM 1041 N N . GLN A 1 127 ? -11.062 6.695 11.589 1.00 89.81 127 GLN A N 1
ATOM 1042 C CA . GLN A 1 127 ? -11.231 5.315 12.054 1.00 89.81 127 GLN A CA 1
ATOM 1043 C C . GLN A 1 127 ? -10.586 5.061 13.423 1.00 89.81 127 GLN A C 1
ATOM 1045 O O . GLN A 1 127 ? -11.065 4.228 14.191 1.00 89.81 127 GLN A O 1
ATOM 1050 N N . LEU A 1 128 ? -9.527 5.801 13.767 1.00 88.69 128 LEU A N 1
ATOM 1051 C CA . LEU A 1 128 ? -8.912 5.756 15.096 1.00 88.69 128 LEU A CA 1
ATOM 1052 C C . LEU A 1 128 ? -9.700 6.560 16.156 1.00 88.69 128 LEU A C 1
ATOM 1054 O O . LEU A 1 128 ? -9.362 6.511 17.336 1.00 88.69 128 LEU A O 1
ATOM 1058 N N . GLY A 1 129 ? -10.735 7.311 15.763 1.00 82.94 129 GLY A N 1
ATOM 1059 C CA . GLY A 1 129 ? -11.494 8.187 16.662 1.00 82.94 129 GLY A CA 1
ATOM 1060 C C . GLY A 1 129 ? -10.760 9.482 17.035 1.00 82.94 129 GLY A C 1
ATOM 1061 O O . GLY A 1 129 ? -11.126 10.146 18.000 1.00 82.94 129 GLY A O 1
ATOM 1062 N N . GLN A 1 130 ? -9.727 9.863 16.278 1.00 69.62 130 GLN A N 1
ATOM 1063 C CA . GLN A 1 130 ? -8.859 11.018 16.541 1.00 69.62 130 GLN A CA 1
ATOM 1064 C C . GLN A 1 130 ? -9.097 12.183 15.564 1.00 69.62 130 GLN A C 1
ATOM 1066 O O . GLN A 1 130 ? -8.167 12.907 15.208 1.00 69.62 130 GLN A O 1
ATOM 1071 N N . LEU A 1 131 ? -10.347 12.411 15.147 1.00 60.62 131 LEU A N 1
ATOM 1072 C CA . LEU A 1 131 ? -10.718 13.485 14.206 1.00 60.62 131 LEU A CA 1
ATOM 1073 C C . LEU A 1 131 ? -10.203 14.877 14.620 1.00 60.62 131 LEU A C 1
ATOM 1075 O O . LEU A 1 131 ? -9.861 15.696 13.769 1.00 60.62 131 LEU A O 1
ATOM 1079 N N . VAL A 1 132 ? -10.096 15.132 15.925 1.00 58.88 132 VAL A N 1
ATOM 1080 C CA . VAL A 1 132 ? -9.630 16.412 16.484 1.00 58.88 132 VAL A CA 1
ATOM 1081 C C . VAL A 1 132 ? -8.142 16.668 16.203 1.00 58.88 132 VAL A C 1
ATOM 1083 O O . VAL A 1 132 ? -7.739 17.811 16.015 1.00 58.88 132 VAL A O 1
ATOM 1086 N N . CYS A 1 133 ? -7.316 15.620 16.111 1.00 61.25 133 CYS A N 1
ATOM 1087 C CA . CYS A 1 133 ? -5.899 15.765 15.764 1.00 61.25 133 CYS A CA 1
ATOM 1088 C C . CYS A 1 133 ? -5.710 16.198 14.307 1.00 61.25 133 CYS A C 1
ATOM 1090 O O . CYS A 1 133 ? -4.758 16.910 14.002 1.00 61.25 133 CYS A O 1
ATOM 1092 N N . PHE A 1 134 ? -6.614 15.819 13.403 1.00 58.34 134 PHE A N 1
ATOM 1093 C CA . PHE A 1 134 ? -6.476 16.159 11.991 1.00 58.34 134 PHE A CA 1
ATOM 1094 C C . PHE A 1 134 ? -6.717 17.654 11.713 1.00 58.34 134 PHE A C 1
ATOM 1096 O O . PHE A 1 134 ? -5.968 18.272 10.954 1.00 58.34 134 PHE A O 1
ATOM 1103 N N . SER A 1 135 ? -7.708 18.272 12.367 1.00 58.81 135 SER A N 1
ATOM 1104 C CA . SER A 1 135 ? -7.940 19.722 12.257 1.00 58.81 135 SER A CA 1
ATOM 1105 C C . SER A 1 135 ? -6.770 20.535 12.823 1.00 58.81 135 SER A C 1
ATOM 1107 O O . SER A 1 135 ? -6.394 21.559 12.244 1.00 58.81 135 SER A O 1
ATOM 1109 N N . LEU A 1 136 ? -6.139 20.043 13.894 1.00 58.47 136 LEU A N 1
ATOM 1110 C CA . LEU A 1 136 ? -4.889 20.581 14.433 1.00 58.47 136 LEU A CA 1
ATOM 1111 C C . LEU A 1 136 ? -3.732 20.429 13.438 1.00 58.47 136 LEU A C 1
ATOM 1113 O O . LEU A 1 136 ? -3.000 21.390 13.237 1.00 58.47 136 LEU A O 1
ATOM 1117 N N . ILE A 1 137 ? -3.599 19.286 12.757 1.00 62.47 137 ILE A N 1
ATOM 1118 C CA . ILE A 1 137 ? -2.533 19.044 11.770 1.00 62.47 137 ILE A CA 1
ATOM 1119 C C . ILE A 1 137 ? -2.701 19.917 10.520 1.00 62.47 137 ILE A C 1
ATOM 1121 O O . ILE A 1 137 ? -1.720 20.510 10.085 1.00 62.47 137 ILE A O 1
ATOM 1125 N N . ILE A 1 138 ? -3.912 20.089 9.968 1.00 63.62 138 ILE A N 1
ATOM 1126 C CA . ILE A 1 138 ? -4.131 21.055 8.870 1.00 63.62 138 ILE A CA 1
ATOM 1127 C C . ILE A 1 138 ? -3.816 22.480 9.327 1.00 63.62 138 ILE A C 1
ATOM 1129 O O . ILE A 1 138 ? -3.204 23.244 8.581 1.00 63.62 138 ILE A O 1
ATOM 1133 N N . SER A 1 139 ? -4.224 22.849 10.543 1.00 61.16 139 SER A N 1
ATOM 1134 C CA . SER A 1 139 ? -3.930 24.176 11.091 1.00 61.16 139 SER A CA 1
ATOM 1135 C C . SER A 1 139 ? -2.425 24.374 11.288 1.00 61.16 139 SER A C 1
ATOM 1137 O O . SER A 1 139 ? -1.908 25.440 10.975 1.00 61.16 139 SER A O 1
ATOM 1139 N N . PHE A 1 140 ? -1.707 23.333 11.712 1.00 54.66 140 PHE A N 1
ATOM 1140 C CA . PHE A 1 140 ? -0.258 23.335 11.903 1.00 54.66 140 PHE A CA 1
ATOM 1141 C C . PHE A 1 140 ? 0.512 23.361 10.573 1.00 54.66 140 PHE A C 1
ATOM 1143 O O . PHE A 1 140 ? 1.472 24.114 10.440 1.00 54.66 140 PHE A O 1
ATOM 1150 N N . LEU A 1 141 ? 0.054 22.622 9.557 1.00 54.72 141 LEU A N 1
ATOM 1151 C CA . LEU A 1 141 ? 0.609 22.656 8.198 1.00 54.72 141 LEU A CA 1
ATOM 1152 C C . LEU A 1 141 ? 0.387 24.021 7.530 1.00 54.72 141 LEU A C 1
ATOM 1154 O O . LEU A 1 141 ? 1.294 24.549 6.890 1.00 54.72 141 LEU A O 1
ATOM 1158 N N . LYS A 1 142 ? -0.785 24.642 7.728 1.00 57.59 142 LYS A N 1
ATOM 1159 C CA . LYS A 1 142 ? -1.040 26.027 7.296 1.00 57.59 142 LYS A CA 1
ATOM 1160 C C . LYS A 1 142 ? -0.191 27.046 8.062 1.00 57.59 142 LYS A C 1
ATOM 1162 O O . LYS A 1 142 ? 0.226 28.035 7.470 1.00 57.59 142 LYS A O 1
ATOM 1167 N N . PHE A 1 143 ? 0.072 26.807 9.347 1.00 42.47 143 PHE A N 1
ATOM 1168 C CA . PHE A 1 143 ? 0.884 27.686 10.189 1.00 42.47 143 PHE A CA 1
ATOM 1169 C C . PHE A 1 143 ? 2.378 27.611 9.845 1.00 42.47 143 PHE A C 1
ATOM 1171 O O . PHE A 1 143 ? 3.019 28.650 9.745 1.00 42.47 143 PHE A O 1
ATOM 1178 N N . GLN A 1 144 ? 2.931 26.424 9.562 1.00 40.88 144 GLN A N 1
ATOM 1179 C CA . GLN A 1 144 ? 4.317 26.304 9.082 1.00 40.88 144 GLN A CA 1
ATOM 1180 C C . GLN A 1 144 ? 4.540 26.988 7.727 1.00 40.88 144 GLN A C 1
ATOM 1182 O O . GLN A 1 144 ? 5.608 27.548 7.509 1.00 40.88 144 GLN A O 1
ATOM 1187 N N . ARG A 1 145 ? 3.524 27.029 6.856 1.00 50.41 145 ARG A N 1
ATOM 1188 C CA . ARG A 1 145 ? 3.567 27.744 5.567 1.00 50.41 145 ARG A CA 1
ATOM 1189 C C . ARG A 1 145 ? 3.531 29.279 5.708 1.00 50.41 145 ARG A C 1
ATOM 1191 O O . ARG A 1 145 ? 3.691 29.971 4.715 1.00 50.41 145 ARG A O 1
ATOM 1198 N N . PHE A 1 146 ? 3.296 29.812 6.913 1.00 42.91 146 PHE A N 1
ATOM 1199 C CA . PHE A 1 146 ? 3.266 31.256 7.198 1.00 42.91 146 PHE A CA 1
ATOM 1200 C C . PHE A 1 146 ? 4.572 31.788 7.821 1.00 42.91 146 PHE A C 1
ATOM 1202 O O . PHE A 1 146 ? 4.710 32.997 7.992 1.00 42.91 146 PHE A O 1
ATOM 1209 N N . ILE A 1 147 ? 5.513 30.906 8.187 1.00 41.09 147 ILE A N 1
ATOM 1210 C CA . ILE A 1 147 ? 6.787 31.255 8.853 1.00 41.09 147 ILE A CA 1
ATOM 1211 C C . ILE A 1 147 ? 7.995 30.868 7.971 1.00 41.09 147 ILE A C 1
ATOM 1213 O O . ILE A 1 147 ? 9.112 30.694 8.451 1.00 41.09 147 ILE A O 1
ATOM 1217 N N . THR A 1 148 ? 7.802 30.685 6.669 1.00 40.34 148 THR A N 1
ATOM 1218 C CA . THR A 1 148 ? 8.877 30.475 5.684 1.00 40.34 148 THR A CA 1
ATOM 1219 C C . THR A 1 148 ? 8.509 31.229 4.423 1.00 40.34 148 THR A C 1
ATOM 1221 O O . THR A 1 148 ? 9.413 31.882 3.865 1.00 40.34 148 THR A O 1
#

pLDDT: mean 79.59, std 18.31, range [36.97, 98.0]

Nearest PDB structures (foldseek):
  8fgw-assembly1_D  TM=8.215E-01  e=1.661E-05  Homo sapiens
  8hmd-assembly1_C  TM=7.394E-01  e=1.899E-04  Tetrahymena thermophila
  3gw4-assembly1_A  TM=7.477E-01  e=3.796E-01  Deinococcus radiodurans R1 = ATCC 13939 = DSM 20539
  3u4t-assembly2_B  TM=5.677E-01  e=3.616E-01  Cytophaga hutchinsonii ATCC 33406
  7dhg-assembly1_C  TM=5.616E-01  e=1.109E+00  Homo sapiens

Mean predicted aligned error: 9.67 Å